Protein AF-A0A7S3T7R2-F1 (afdb_monomer_lite)

Foldseek 3Di:
DDDDDDDDDDDDDDDDDDDPPPDPPVPDDDPVVVVVVVVVVLVVVVVPPDDDDDCVLVVVLVVQLQVLLCVCQVNDNVSSCCVQANVPPPPFHALVSVVVSCVVSVRDGDSCSQQCPPPPSRDRDD

Sequence (126 aa):
MGGPNSMAQTIGGKASQKESSSSNLAATMPADVRKANLLKIRAEKMARSNNGPSHKHRQQDVDELVMILMEAGGGSLMRGWRRELDQYGNLSIDFPDFCQVADRLAYTGDAHLLFGGDVDFSNLTL

Radius of gyration: 25.07 Å; chains: 1; bounding box: 40×88×45 Å

Organism: NCBI:txid141414

pLDDT: mean 70.1, std 19.99, range [40.56, 96.19]

Structure (mmCIF, N/CA/C/O backbone):
data_AF-A0A7S3T7R2-F1
#
_entry.id   AF-A0A7S3T7R2-F1
#
loop_
_atom_site.group_PDB
_atom_site.id
_atom_site.type_symbol
_atom_site.label_atom_id
_atom_site.label_alt_id
_atom_site.label_comp_id
_atom_site.label_asym_id
_atom_site.label_entity_id
_atom_site.label_seq_id
_atom_site.pdbx_PDB_ins_code
_atom_site.Cartn_x
_atom_site.Cartn_y
_atom_site.Cartn_z
_atom_site.occupancy
_atom_site.B_iso_or_equiv
_atom_site.auth_seq_id
_atom_site.auth_comp_id
_atom_site.auth_asym_id
_atom_site.auth_atom_id
_atom_site.pdbx_PDB_model_num
ATOM 1 N N . MET A 1 1 ? -13.074 76.376 23.932 1.00 48.44 1 MET A N 1
ATOM 2 C CA . MET A 1 1 ? -13.606 76.592 22.568 1.00 48.44 1 MET A CA 1
ATOM 3 C C . MET A 1 1 ? -12.915 75.555 21.701 1.00 48.44 1 MET A C 1
ATOM 5 O O . MET A 1 1 ? -11.706 75.612 21.605 1.00 48.44 1 MET A O 1
ATOM 9 N N . GLY A 1 2 ? -13.516 74.422 21.363 1.00 46.47 2 GLY A N 1
ATOM 10 C CA . GLY A 1 2 ? -14.676 74.258 20.491 1.00 46.47 2 GLY A CA 1
ATOM 11 C C . GLY A 1 2 ? -14.185 73.400 19.317 1.00 46.47 2 GLY A C 1
ATOM 12 O O . GLY A 1 2 ? -13.345 73.863 18.557 1.00 46.47 2 GLY A O 1
ATOM 13 N N . GLY A 1 3 ? -14.634 72.141 19.233 1.00 41.66 3 GLY A N 1
ATOM 14 C CA . GLY A 1 3 ? -14.521 71.333 18.004 1.00 41.66 3 GLY A CA 1
ATOM 15 C C . GLY A 1 3 ? -15.436 71.891 16.893 1.00 41.66 3 GLY A C 1
ATOM 16 O O . GLY A 1 3 ? -15.896 73.024 17.056 1.00 41.66 3 GLY A O 1
ATOM 17 N N . PRO A 1 4 ? -15.814 71.134 15.833 1.00 57.72 4 PRO A N 1
ATOM 18 C CA . PRO A 1 4 ? -15.710 69.670 15.681 1.00 57.72 4 PRO A CA 1
ATOM 19 C C . PRO A 1 4 ? -15.416 69.139 14.240 1.00 57.72 4 PRO A C 1
ATOM 21 O O . PRO A 1 4 ? -15.370 69.906 13.290 1.00 57.72 4 PRO A O 1
ATOM 24 N N . ASN A 1 5 ? -15.367 67.794 14.122 1.00 43.88 5 ASN A N 1
ATOM 25 C CA . ASN A 1 5 ? -15.913 66.941 13.032 1.00 43.88 5 ASN A CA 1
ATOM 26 C C . ASN A 1 5 ? -15.326 67.032 11.599 1.00 43.88 5 ASN A C 1
ATOM 28 O O . ASN A 1 5 ? -14.950 68.094 11.143 1.00 43.88 5 ASN A O 1
ATOM 32 N N . SER A 1 6 ? -15.290 65.996 10.747 1.00 48.91 6 SER A N 1
ATOM 33 C CA . SER A 1 6 ? -15.756 64.595 10.734 1.00 48.91 6 SER A CA 1
ATOM 34 C C . SER A 1 6 ? -15.312 63.962 9.393 1.00 48.91 6 SER A C 1
ATOM 36 O O . SER A 1 6 ? -15.233 64.689 8.408 1.00 48.91 6 SER A O 1
ATOM 38 N N . MET A 1 7 ? -15.075 62.641 9.368 1.00 51.88 7 MET A N 1
ATOM 39 C CA . MET A 1 7 ? -15.286 61.641 8.282 1.00 51.88 7 MET A CA 1
ATOM 40 C C . MET A 1 7 ? -14.169 60.584 8.344 1.00 51.88 7 MET A C 1
ATOM 42 O O . MET A 1 7 ? -13.023 60.878 8.036 1.00 51.88 7 MET A O 1
ATOM 46 N N . ALA A 1 8 ? -14.359 59.394 8.920 1.00 46.19 8 ALA A N 1
ATOM 47 C CA . ALA A 1 8 ? -15.239 58.283 8.528 1.00 46.19 8 ALA A CA 1
ATOM 48 C C . ALA A 1 8 ? -14.911 57.679 7.147 1.00 46.19 8 ALA A C 1
ATOM 50 O O . ALA A 1 8 ? -15.323 58.218 6.125 1.00 46.19 8 ALA A O 1
ATOM 51 N N . GLN A 1 9 ? -14.219 56.531 7.161 1.00 46.16 9 GLN A N 1
ATOM 52 C CA . GLN A 1 9 ? -14.398 55.352 6.289 1.00 46.16 9 GLN A CA 1
ATOM 53 C C . GLN A 1 9 ? -13.520 54.217 6.869 1.00 46.16 9 GLN A C 1
ATOM 55 O O . GLN A 1 9 ? -12.329 54.410 7.080 1.00 46.16 9 GLN A O 1
ATOM 60 N N . THR A 1 10 ? -14.113 53.167 7.455 1.00 46.41 10 THR A N 1
ATOM 61 C CA . THR A 1 10 ? -14.557 51.906 6.805 1.00 46.41 10 THR A CA 1
ATOM 62 C C . THR A 1 10 ? -13.353 51.052 6.417 1.00 46.41 10 THR A C 1
ATOM 64 O O . THR A 1 10 ? -12.622 51.423 5.513 1.00 46.41 10 THR A O 1
ATOM 67 N N . ILE A 1 11 ? -13.014 50.001 7.171 1.00 51.06 11 ILE A N 1
ATOM 68 C CA . ILE A 1 11 ? -13.390 48.577 6.979 1.00 51.06 11 ILE A CA 1
ATOM 69 C C . ILE A 1 11 ? -12.768 47.800 8.159 1.00 51.06 11 ILE A C 1
ATOM 71 O O . ILE A 1 11 ? -11.691 48.163 8.609 1.00 51.06 11 ILE A O 1
ATOM 75 N N . GLY A 1 12 ? -13.289 46.736 8.758 1.00 41.94 12 GLY A N 1
ATOM 76 C CA . GLY A 1 12 ? -14.404 45.831 8.515 1.00 41.94 12 GLY A CA 1
ATOM 77 C C . GLY A 1 12 ? -14.189 44.698 9.529 1.00 41.94 12 GLY A C 1
ATOM 78 O O . GLY A 1 12 ? -13.103 44.128 9.605 1.00 41.94 12 GLY A O 1
ATOM 79 N N . GLY A 1 13 ? -15.162 44.471 10.408 1.00 40.56 13 GLY A N 1
ATOM 80 C CA . GLY A 1 13 ? -15.026 43.560 11.539 1.00 40.56 13 GLY A CA 1
ATOM 81 C C . GLY A 1 13 ? -15.369 42.103 11.224 1.00 40.56 13 GLY A C 1
ATOM 82 O O . GLY A 1 13 ? -16.155 41.812 10.333 1.00 40.56 13 GLY A O 1
ATOM 83 N N . LYS A 1 14 ? -14.833 41.249 12.102 1.00 42.75 14 LYS A N 1
ATOM 84 C CA . LYS A 1 14 ? -15.386 39.993 12.636 1.00 42.75 14 LYS A CA 1
ATOM 85 C C . LYS A 1 14 ? -15.627 38.816 11.682 1.00 42.75 14 LYS A C 1
ATOM 87 O O . LYS A 1 14 ? -16.579 38.763 10.916 1.00 42.75 14 LYS A O 1
ATOM 92 N N . ALA A 1 15 ? -14.798 37.798 11.919 1.00 47.38 15 ALA A N 1
ATOM 93 C CA . ALA A 1 15 ? -15.182 36.421 12.227 1.00 47.38 15 ALA A CA 1
ATOM 94 C C . ALA A 1 15 ? -16.670 36.069 12.066 1.00 47.38 15 ALA A C 1
ATOM 96 O O . ALA A 1 15 ? -17.509 36.518 12.846 1.00 47.38 15 ALA A O 1
ATOM 97 N N . SER A 1 16 ? -16.961 35.132 11.168 1.00 47.22 16 SER A N 1
ATOM 98 C CA . SER A 1 16 ? -17.926 34.081 11.472 1.00 47.22 16 SER A CA 1
ATOM 99 C C . SER A 1 16 ? -17.786 32.931 10.493 1.00 47.22 16 SER A C 1
ATOM 101 O O . SER A 1 16 ? -17.802 33.114 9.276 1.00 47.22 16 SER A O 1
ATOM 103 N N . GLN A 1 17 ? -17.644 31.750 11.078 1.00 42.72 17 GLN A N 1
ATOM 104 C CA . GLN A 1 17 ? -17.845 30.458 10.454 1.00 42.72 17 GLN A CA 1
ATOM 105 C C . GLN A 1 17 ? -19.117 30.480 9.601 1.00 42.72 17 GLN A C 1
ATOM 107 O O . GLN A 1 17 ? -20.197 30.812 10.083 1.00 42.72 17 GLN A O 1
ATOM 112 N N . LYS A 1 18 ? -18.994 30.071 8.341 1.00 44.25 18 LYS A N 1
ATOM 113 C CA . LYS A 1 18 ? -20.110 29.487 7.608 1.00 44.25 18 LYS A CA 1
ATOM 114 C C . LYS A 1 18 ? -19.716 28.085 7.196 1.00 44.25 18 LYS A C 1
ATOM 116 O O . LYS A 1 18 ? -19.000 27.861 6.225 1.00 44.25 18 LYS A O 1
ATOM 121 N N . GLU A 1 19 ? -20.167 27.179 8.049 1.00 44.31 19 GLU A N 1
ATOM 122 C CA . GLU A 1 19 ? -20.645 25.845 7.731 1.00 44.31 19 GLU A CA 1
ATOM 123 C C . GLU A 1 19 ? -20.953 25.693 6.237 1.00 44.31 19 GLU A C 1
ATOM 125 O O . GLU A 1 19 ? -21.920 26.241 5.712 1.00 44.31 19 GLU A O 1
ATOM 130 N N . SER A 1 20 ? -20.104 24.941 5.545 1.00 43.00 20 SER A N 1
ATOM 131 C CA . SER A 1 20 ? -20.500 24.261 4.321 1.00 43.00 20 SER A CA 1
ATOM 132 C C . SER A 1 20 ? -20.756 22.820 4.711 1.00 43.00 20 SER A C 1
ATOM 134 O O . SER A 1 20 ? -19.844 21.998 4.787 1.00 43.00 20 SER A O 1
ATOM 136 N N . SER A 1 21 ? -22.021 22.563 5.029 1.00 51.44 21 SER A N 1
ATOM 137 C CA . SER A 1 21 ? -22.620 21.246 5.170 1.00 51.44 21 SER A CA 1
ATOM 138 C C . SER A 1 21 ? -22.415 20.451 3.880 1.00 51.44 21 SER A C 1
ATOM 140 O O . SER A 1 21 ? -23.278 20.421 3.010 1.00 51.44 21 SER A O 1
ATOM 142 N N . SER A 1 22 ? -21.262 19.797 3.752 1.00 43.44 22 SER A N 1
ATOM 143 C CA . SER A 1 22 ? -21.145 18.609 2.914 1.00 43.44 22 SER A CA 1
ATOM 144 C C . SER A 1 22 ? -21.679 17.448 3.734 1.00 43.44 22 SER A C 1
ATOM 146 O O . SER A 1 22 ? -21.044 16.939 4.652 1.00 43.44 22 SER A O 1
ATOM 148 N N . SER A 1 23 ? -22.928 17.128 3.434 1.00 48.38 23 SER A N 1
ATOM 149 C CA . SER A 1 23 ? -23.692 15.984 3.899 1.00 48.38 23 SER A CA 1
ATOM 150 C C . SER A 1 23 ? -22.835 14.730 4.107 1.00 48.38 23 SER A C 1
ATOM 152 O O . SER A 1 23 ? -22.399 14.091 3.149 1.00 48.38 23 SER A O 1
ATOM 154 N N . ASN A 1 24 ? -22.676 14.342 5.373 1.00 45.69 24 ASN A N 1
ATOM 155 C CA . ASN A 1 24 ? -22.218 13.025 5.808 1.00 45.69 24 ASN A CA 1
ATOM 156 C C . ASN A 1 24 ? -23.268 11.952 5.458 1.00 45.69 24 ASN A C 1
ATOM 158 O O . ASN A 1 24 ? -23.941 11.413 6.331 1.00 45.69 24 ASN A O 1
ATOM 162 N N . LEU A 1 25 ? -23.429 11.646 4.169 1.00 46.34 25 LEU A N 1
ATOM 163 C CA . LEU A 1 25 ? -24.334 10.598 3.670 1.00 46.34 25 LEU A CA 1
ATOM 164 C C . LEU A 1 25 ? -23.653 9.223 3.523 1.00 46.34 25 LEU A C 1
ATOM 166 O O . LEU A 1 25 ? -24.285 8.269 3.085 1.00 46.34 25 LEU A O 1
ATOM 170 N N . ALA A 1 26 ? -22.385 9.084 3.925 1.00 45.19 26 ALA A N 1
ATOM 171 C CA . ALA A 1 26 ? -21.656 7.812 3.863 1.00 45.19 26 ALA A CA 1
ATOM 172 C C . ALA A 1 26 ? -21.789 6.946 5.137 1.00 45.19 26 ALA A C 1
ATOM 174 O O . ALA A 1 26 ? -21.348 5.799 5.153 1.00 45.19 26 ALA A O 1
ATOM 175 N N . ALA A 1 27 ? -22.396 7.466 6.212 1.00 47.94 27 ALA A N 1
ATOM 176 C CA . ALA A 1 27 ? -22.305 6.868 7.548 1.00 47.94 27 ALA A CA 1
ATOM 177 C C . ALA A 1 27 ? -23.400 5.840 7.903 1.00 47.94 27 ALA A C 1
ATOM 179 O O . ALA A 1 27 ? -23.493 5.426 9.058 1.00 47.94 27 ALA A O 1
ATOM 180 N N . THR A 1 28 ? -24.248 5.394 6.971 1.00 58.91 28 THR A N 1
ATOM 181 C CA . THR A 1 28 ? -25.326 4.442 7.322 1.00 58.91 28 THR A CA 1
ATOM 182 C C . THR A 1 28 ? -25.589 3.415 6.226 1.00 58.91 28 THR A C 1
ATOM 184 O O . THR A 1 28 ? -26.707 3.275 5.743 1.00 58.91 28 THR A O 1
ATOM 187 N N . MET A 1 29 ? -24.557 2.662 5.832 1.00 49.53 29 MET A N 1
ATOM 188 C CA . MET A 1 29 ? -24.750 1.455 5.020 1.00 49.53 29 MET A CA 1
ATOM 189 C C . MET A 1 29 ? -24.299 0.183 5.763 1.00 49.53 29 MET A C 1
ATOM 191 O O . MET A 1 29 ? -23.178 0.148 6.294 1.00 49.53 29 MET A O 1
ATOM 195 N N . PRO A 1 30 ? -25.135 -0.879 5.799 1.00 56.75 30 PRO A N 1
ATOM 196 C CA . PRO A 1 30 ? -24.787 -2.158 6.417 1.00 56.75 30 PRO A CA 1
ATOM 197 C C . PRO A 1 30 ? -23.503 -2.740 5.812 1.00 56.75 30 PRO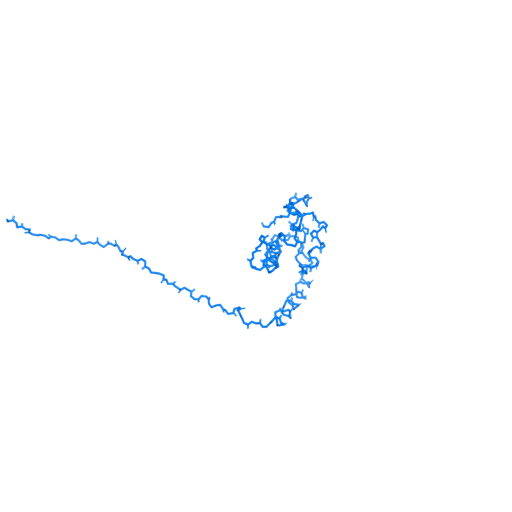 A C 1
ATOM 199 O O . PRO A 1 30 ? -23.248 -2.589 4.615 1.00 56.75 30 PRO A O 1
ATOM 202 N N . ALA A 1 31 ? -22.685 -3.407 6.630 1.00 55.34 31 ALA A N 1
ATOM 203 C CA . ALA A 1 31 ? -21.404 -3.986 6.208 1.00 55.34 31 ALA A CA 1
ATOM 204 C C . ALA A 1 31 ? -21.535 -4.948 5.007 1.00 55.34 31 ALA A C 1
ATOM 206 O O . ALA A 1 31 ? -20.633 -5.017 4.174 1.00 55.34 31 ALA A O 1
ATOM 207 N N . ASP A 1 32 ? -22.681 -5.617 4.869 1.00 53.34 32 ASP A N 1
ATOM 208 C CA . ASP A 1 32 ? -22.947 -6.571 3.786 1.00 53.34 32 ASP A CA 1
ATOM 209 C C . ASP A 1 32 ? -23.152 -5.891 2.424 1.00 53.34 32 ASP A C 1
ATOM 211 O O . ASP A 1 32 ? -22.673 -6.378 1.400 1.00 53.34 32 ASP A O 1
ATOM 215 N N . VAL A 1 33 ? -23.768 -4.704 2.407 1.00 55.81 33 VAL A N 1
ATOM 216 C CA . VAL A 1 33 ? -23.967 -3.909 1.182 1.00 55.81 33 VAL A CA 1
ATOM 217 C C . VAL A 1 33 ? -22.646 -3.285 0.720 1.00 55.81 33 VAL A C 1
ATOM 219 O O . VAL A 1 33 ? -22.378 -3.200 -0.479 1.00 55.81 33 VAL A O 1
ATOM 222 N N . ARG A 1 34 ? -21.773 -2.916 1.669 1.00 57.88 34 ARG A N 1
ATOM 223 C CA . ARG A 1 34 ? -20.418 -2.416 1.383 1.00 57.88 34 ARG A CA 1
ATOM 224 C C . ARG A 1 34 ? -19.546 -3.485 0.725 1.00 57.88 34 ARG A C 1
ATOM 226 O O . ARG A 1 34 ? -18.937 -3.216 -0.308 1.00 57.88 34 ARG A O 1
ATOM 233 N N . LYS A 1 35 ? -19.548 -4.711 1.261 1.00 56.00 35 LYS A N 1
ATOM 234 C CA . LYS A 1 35 ? -18.815 -5.852 0.683 1.00 56.00 35 LYS A CA 1
ATOM 235 C C . LYS A 1 35 ? -19.287 -6.187 -0.733 1.00 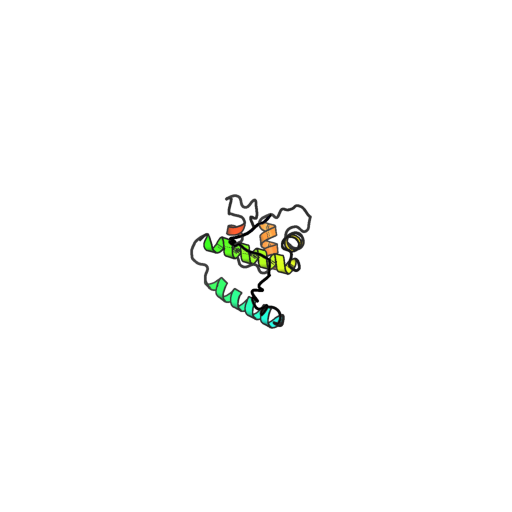56.00 35 LYS A C 1
ATOM 237 O O . LYS A 1 35 ? -18.458 -6.420 -1.608 1.00 56.00 35 LYS A O 1
ATOM 242 N N . ALA A 1 36 ? -20.599 -6.170 -0.975 1.00 52.66 36 ALA A N 1
ATOM 243 C CA . ALA A 1 36 ? -21.169 -6.460 -2.290 1.00 52.66 36 ALA A CA 1
ATOM 244 C C . ALA A 1 36 ? -20.804 -5.400 -3.347 1.00 52.66 36 ALA A C 1
ATOM 246 O O . ALA A 1 36 ? -20.440 -5.753 -4.470 1.00 52.66 36 ALA A O 1
ATOM 247 N N . ASN A 1 37 ? -20.823 -4.111 -2.990 1.00 56.69 37 ASN A N 1
ATOM 248 C CA . ASN A 1 37 ? -20.359 -3.049 -3.889 1.00 56.69 37 ASN A CA 1
ATOM 249 C C . ASN A 1 37 ? -18.851 -3.141 -4.162 1.00 56.69 37 ASN A C 1
ATOM 251 O O . ASN A 1 37 ? -18.430 -2.958 -5.301 1.00 56.69 37 ASN A O 1
ATOM 255 N N . LEU A 1 38 ? -18.049 -3.498 -3.155 1.00 58.09 38 LEU A N 1
ATOM 256 C CA . LEU A 1 38 ? -16.608 -3.710 -3.311 1.00 58.09 38 LEU A CA 1
ATOM 257 C C . LEU A 1 38 ? -16.307 -4.861 -4.285 1.00 58.09 38 LEU A C 1
AT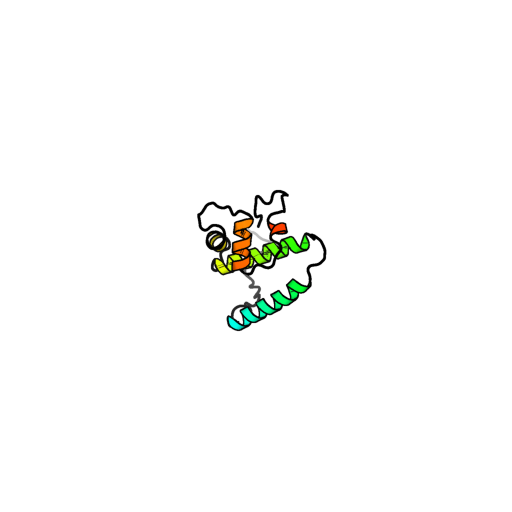OM 259 O O . LEU A 1 38 ? -15.454 -4.732 -5.155 1.00 58.09 38 LEU A O 1
ATOM 263 N N . LEU A 1 39 ? -17.053 -5.965 -4.196 1.00 55.06 39 L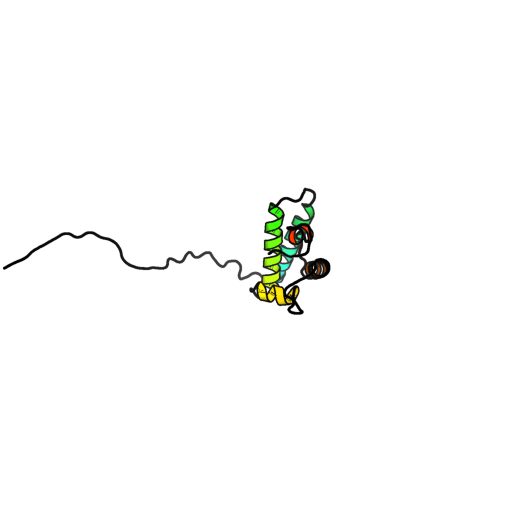EU A N 1
ATOM 264 C CA . LEU A 1 39 ? -16.947 -7.101 -5.118 1.00 55.06 39 LEU A CA 1
ATOM 265 C C . LEU A 1 39 ? -17.343 -6.737 -6.557 1.00 55.06 39 LEU A C 1
ATOM 267 O O . LEU A 1 39 ? -16.694 -7.182 -7.503 1.00 55.06 39 LEU A O 1
ATOM 271 N N . LYS A 1 40 ? -18.371 -5.902 -6.733 1.00 54.28 40 LYS A N 1
ATOM 272 C CA . LYS A 1 40 ? -18.804 -5.449 -8.061 1.00 54.28 40 LYS A CA 1
ATOM 273 C C . LYS A 1 40 ? -17.786 -4.503 -8.706 1.00 54.28 40 LYS A C 1
ATOM 275 O O . LYS A 1 40 ? -17.426 -4.696 -9.864 1.00 54.28 40 LYS A O 1
ATOM 280 N N . ILE A 1 41 ? -17.254 -3.553 -7.934 1.00 58.97 41 ILE A N 1
ATOM 281 C CA . ILE A 1 41 ? -16.169 -2.661 -8.370 1.00 58.97 41 ILE A CA 1
ATOM 282 C C . ILE A 1 41 ? -14.917 -3.478 -8.744 1.00 58.97 41 ILE A C 1
ATOM 284 O O . ILE A 1 41 ? -14.296 -3.210 -9.772 1.00 58.97 41 ILE A O 1
ATOM 288 N N . ARG A 1 42 ? -14.588 -4.527 -7.973 1.00 56.81 42 ARG A N 1
ATOM 289 C CA . ARG A 1 42 ? -13.469 -5.450 -8.252 1.00 56.81 42 ARG A CA 1
ATOM 290 C C . ARG A 1 42 ? -13.608 -6.170 -9.596 1.00 56.81 42 ARG A C 1
ATOM 292 O O . ARG A 1 42 ? -12.650 -6.206 -10.364 1.00 56.81 42 ARG A O 1
ATOM 299 N N . ALA A 1 43 ? -14.788 -6.706 -9.909 1.00 51.97 43 ALA A N 1
ATOM 300 C CA . ALA A 1 43 ? -15.024 -7.404 -11.176 1.00 51.97 43 ALA A CA 1
ATOM 301 C C . ALA A 1 43 ? -14.903 -6.469 -12.397 1.00 51.97 43 ALA A C 1
ATOM 303 O O . ALA A 1 43 ? -14.361 -6.853 -13.432 1.00 51.97 43 ALA A O 1
ATOM 304 N N . GLU A 1 44 ? -15.356 -5.221 -12.267 1.00 54.28 44 GLU A N 1
ATOM 305 C CA . GLU A 1 44 ? -15.316 -4.230 -13.349 1.00 54.28 44 GLU A CA 1
ATOM 306 C C . GLU A 1 44 ? -13.915 -3.637 -13.590 1.00 54.28 44 GLU A C 1
ATOM 308 O O . GLU A 1 44 ? -13.624 -3.197 -14.708 1.00 54.28 44 GLU A O 1
ATOM 313 N N . LYS A 1 45 ? -13.048 -3.614 -12.566 1.00 54.16 45 LYS A N 1
ATOM 314 C CA . LYS A 1 45 ? -11.666 -3.108 -12.655 1.00 54.16 45 LYS A CA 1
ATOM 315 C C . LYS A 1 45 ? -10.720 -4.159 -13.256 1.00 54.16 45 LYS A C 1
ATOM 317 O O . LYS A 1 45 ? -9.907 -3.816 -14.112 1.00 54.16 45 LYS A O 1
ATOM 322 N N . MET A 1 46 ? -10.920 -5.443 -12.927 1.00 56.00 46 MET A N 1
ATOM 323 C CA . MET A 1 46 ? -10.157 -6.565 -13.504 1.00 56.00 46 MET A CA 1
ATOM 324 C C . MET A 1 46 ? -10.338 -6.720 -15.025 1.00 56.00 46 MET A C 1
ATOM 326 O O . MET A 1 46 ? -9.428 -7.174 -15.709 1.00 56.00 46 MET A O 1
ATOM 330 N N . ALA A 1 47 ? -11.472 -6.294 -15.588 1.00 53.88 47 ALA A N 1
ATOM 331 C CA . ALA A 1 47 ? -11.731 -6.404 -17.025 1.00 53.88 47 ALA A CA 1
ATOM 332 C C . ALA A 1 47 ? -11.007 -5.350 -17.898 1.00 53.88 47 ALA A C 1
ATOM 334 O O . ALA A 1 47 ? -11.101 -5.419 -19.123 1.00 53.88 47 ALA A O 1
ATOM 335 N N . ARG A 1 48 ? -10.316 -4.355 -17.314 1.00 55.50 48 ARG A N 1
ATOM 336 C CA . ARG A 1 48 ? -9.786 -3.189 -18.060 1.00 55.50 48 ARG A CA 1
ATOM 337 C C . ARG A 1 48 ? -8.280 -3.200 -18.342 1.00 55.50 48 ARG A C 1
ATOM 339 O O . ARG A 1 48 ? -7.824 -2.342 -19.096 1.00 55.50 48 ARG A O 1
ATOM 346 N N . SER A 1 49 ? -7.498 -4.118 -17.778 1.00 50.06 49 SER A N 1
ATOM 347 C CA . SER A 1 49 ? -6.033 -4.008 -17.838 1.00 50.06 49 SER A CA 1
ATOM 348 C C . SER A 1 49 ? -5.430 -4.773 -19.021 1.00 50.06 49 SER A C 1
ATOM 350 O O . SER A 1 49 ? -5.097 -5.948 -18.911 1.00 50.06 49 SER A O 1
ATOM 352 N N . ASN A 1 50 ? -5.314 -4.105 -20.175 1.00 48.00 50 ASN A N 1
ATOM 353 C CA . ASN A 1 50 ? -4.497 -4.575 -21.305 1.00 48.00 50 ASN A CA 1
ATOM 354 C C . ASN A 1 50 ? -3.767 -3.431 -22.049 1.00 48.00 50 ASN A C 1
ATOM 356 O O . ASN A 1 50 ? -3.497 -3.545 -23.239 1.00 48.00 50 ASN A O 1
ATOM 360 N N . ASN A 1 51 ? -3.474 -2.301 -21.388 1.00 42.16 51 ASN A N 1
ATOM 361 C CA . ASN A 1 51 ? -2.801 -1.151 -22.014 1.00 42.16 51 ASN A CA 1
ATOM 362 C C . ASN A 1 51 ? -1.868 -0.416 -21.032 1.00 42.16 51 ASN A C 1
ATOM 364 O O . ASN A 1 51 ? -2.363 0.389 -20.254 1.00 42.16 51 ASN A O 1
ATOM 368 N N . GLY A 1 52 ? -0.552 -0.667 -21.143 1.00 48.31 52 GLY A N 1
ATOM 369 C CA . GLY A 1 52 ? 0.613 0.190 -20.812 1.00 48.31 52 GLY A CA 1
ATOM 370 C C . GLY A 1 52 ? 0.706 0.945 -19.461 1.00 48.31 52 GLY A C 1
ATOM 371 O O . GLY A 1 52 ? -0.298 1.345 -18.878 1.00 48.31 52 GLY A O 1
ATOM 372 N N . PRO A 1 53 ? 1.927 1.258 -18.972 1.00 48.84 53 PRO A N 1
ATOM 373 C CA . PRO A 1 53 ? 2.117 1.949 -17.697 1.00 48.84 53 PRO A CA 1
ATOM 374 C C . PRO A 1 53 ? 1.783 3.442 -17.842 1.00 48.84 53 PRO A C 1
ATOM 376 O O . PRO A 1 53 ? 2.633 4.293 -18.090 1.00 48.84 53 PRO A O 1
ATOM 379 N N . SER A 1 54 ? 0.500 3.778 -17.731 1.00 55.50 54 SER A N 1
ATOM 380 C CA . SER A 1 54 ? 0.053 5.162 -17.599 1.00 55.50 54 SER A CA 1
ATOM 381 C C . SER A 1 54 ? 0.202 5.602 -16.144 1.00 55.50 54 SER A C 1
ATOM 383 O O . SER A 1 54 ? -0.392 4.995 -15.257 1.00 55.50 54 SER A O 1
ATOM 385 N N . HIS A 1 55 ? 0.899 6.716 -15.899 1.00 56.75 55 HIS A N 1
ATOM 386 C CA . HIS A 1 55 ? 0.984 7.372 -14.583 1.00 56.75 55 HIS A CA 1
ATOM 387 C C . HIS A 1 55 ? -0.384 7.648 -13.930 1.00 56.75 55 HIS A C 1
ATOM 389 O O . HIS A 1 55 ? -0.458 7.824 -12.717 1.00 56.75 55 HIS A O 1
ATOM 395 N N . LYS A 1 56 ? -1.476 7.656 -14.709 1.00 58.16 56 LYS A N 1
ATOM 396 C CA . LYS A 1 56 ? -2.845 7.767 -14.186 1.00 58.16 56 LYS A CA 1
ATOM 397 C C . LYS A 1 56 ? -3.244 6.588 -13.294 1.00 58.16 56 LYS A C 1
ATOM 399 O O . LYS A 1 56 ? -4.035 6.793 -12.381 1.00 58.16 56 LYS A O 1
ATOM 404 N N . HIS A 1 57 ? -2.698 5.396 -13.534 1.00 74.38 57 HIS A N 1
ATOM 405 C CA . HIS A 1 57 ? -2.958 4.226 -12.695 1.00 74.38 57 HIS A CA 1
ATOM 406 C C . HIS A 1 57 ? -2.177 4.297 -11.379 1.00 74.38 57 HIS A C 1
ATOM 408 O O . HIS A 1 57 ? -2.730 3.944 -10.348 1.00 74.38 57 HIS A O 1
ATOM 414 N N . ARG A 1 58 ? -0.976 4.905 -11.368 1.00 81.75 58 ARG A N 1
ATOM 415 C CA . ARG A 1 58 ? -0.165 5.050 -10.144 1.00 81.75 58 ARG A CA 1
ATOM 416 C C . ARG A 1 58 ? -0.915 5.688 -9.001 1.00 81.75 58 ARG A C 1
ATOM 418 O O . ARG A 1 58 ? -0.936 5.150 -7.906 1.00 81.75 58 ARG A O 1
ATOM 425 N N . GLN A 1 59 ? -1.497 6.854 -9.256 1.00 83.19 59 GLN A N 1
ATOM 426 C CA . GLN A 1 59 ? -2.169 7.586 -8.194 1.00 83.19 59 GLN A CA 1
ATOM 427 C C . GLN A 1 59 ? -3.382 6.806 -7.682 1.00 83.19 59 GLN A C 1
ATOM 429 O O . GLN A 1 59 ? -3.600 6.753 -6.484 1.00 83.19 59 GLN A O 1
ATOM 434 N N . GLN A 1 60 ? -4.125 6.144 -8.573 1.00 87.25 60 GLN A N 1
ATOM 435 C CA . GLN A 1 60 ? -5.278 5.326 -8.186 1.00 87.25 60 GLN A CA 1
ATOM 436 C C . GLN A 1 60 ? -4.871 4.120 -7.337 1.00 87.25 60 GLN A C 1
ATOM 438 O O . GLN A 1 60 ? -5.589 3.756 -6.411 1.00 87.25 60 GLN A O 1
ATOM 443 N N . ASP A 1 61 ? -3.730 3.521 -7.653 1.00 88.38 61 ASP A N 1
ATOM 444 C CA . ASP A 1 61 ? -3.157 2.383 -6.944 1.00 88.38 61 ASP A CA 1
ATOM 445 C C . ASP A 1 61 ? -2.628 2.797 -5.562 1.00 88.38 61 ASP A C 1
ATOM 447 O O . ASP A 1 61 ? -2.897 2.126 -4.564 1.00 88.38 61 ASP A O 1
ATOM 451 N N . VAL A 1 62 ? -1.980 3.966 -5.473 1.00 89.38 62 VAL A N 1
ATOM 452 C CA . VAL A 1 62 ? -1.603 4.594 -4.195 1.00 89.38 62 VAL A CA 1
ATOM 453 C C . VAL A 1 62 ? -2.849 4.885 -3.359 1.00 89.38 62 VAL A C 1
ATOM 455 O O . VAL A 1 62 ? -2.914 4.483 -2.199 1.00 89.38 62 VAL A O 1
ATOM 458 N N . ASP A 1 63 ? -3.854 5.541 -3.941 1.00 90.88 63 ASP A N 1
ATOM 459 C CA . ASP A 1 63 ? -5.085 5.917 -3.243 1.00 90.88 63 ASP A CA 1
ATOM 460 C C . ASP A 1 63 ? -5.832 4.674 -2.727 1.00 90.88 63 ASP A C 1
ATOM 462 O O . ASP A 1 63 ? -6.326 4.665 -1.597 1.00 90.88 63 ASP A O 1
ATOM 466 N N . GLU A 1 64 ? -5.888 3.599 -3.522 1.00 91.75 64 GLU A N 1
ATOM 467 C CA . GLU A 1 64 ? -6.474 2.316 -3.121 1.00 91.75 64 GLU A CA 1
ATOM 468 C C . GLU A 1 64 ? -5.728 1.707 -1.930 1.00 91.75 64 GLU A C 1
ATOM 470 O O . GLU A 1 64 ? -6.355 1.331 -0.936 1.00 91.75 64 GLU A O 1
ATOM 475 N N . LEU A 1 65 ? -4.395 1.655 -1.992 1.00 92.94 65 LEU A N 1
ATOM 476 C CA . LEU A 1 65 ? -3.579 1.127 -0.904 1.00 92.94 65 LEU A CA 1
ATOM 477 C C . LEU A 1 65 ? -3.727 1.967 0.374 1.00 92.94 65 LEU A C 1
ATOM 479 O O . LEU A 1 65 ? -3.910 1.413 1.460 1.00 92.94 65 LEU A O 1
ATOM 483 N N . VAL A 1 66 ? -3.724 3.298 0.260 1.00 93.94 66 VAL A N 1
ATOM 484 C CA . VAL A 1 66 ? -3.947 4.217 1.386 1.00 93.94 66 VAL A CA 1
ATOM 485 C C . VAL A 1 66 ? -5.305 3.960 2.031 1.00 93.94 66 VAL A C 1
ATOM 487 O O . VAL A 1 66 ? -5.385 3.845 3.254 1.00 93.94 66 VAL A O 1
ATOM 490 N N . MET A 1 67 ? -6.365 3.817 1.233 1.00 95.19 67 MET A N 1
ATOM 491 C CA . MET A 1 67 ? -7.709 3.534 1.738 1.00 95.19 67 MET A CA 1
ATOM 492 C C . MET A 1 67 ? -7.770 2.213 2.513 1.00 95.19 67 MET A C 1
ATOM 494 O O . MET A 1 67 ? -8.304 2.181 3.624 1.00 95.19 67 MET A O 1
ATOM 498 N N . ILE A 1 68 ? -7.180 1.146 1.968 1.00 95.69 68 ILE A N 1
ATOM 499 C CA . ILE A 1 68 ? -7.109 -0.174 2.613 1.00 95.69 68 ILE A CA 1
ATOM 500 C C . ILE A 1 68 ? -6.361 -0.089 3.950 1.00 95.69 68 ILE A C 1
ATOM 502 O O . ILE A 1 68 ? -6.838 -0.586 4.973 1.00 95.69 68 ILE A O 1
ATOM 506 N N . LEU A 1 69 ? -5.202 0.574 3.972 1.00 95.56 69 LEU A N 1
ATOM 507 C CA . LEU A 1 69 ? -4.402 0.719 5.188 1.00 95.56 69 LEU A CA 1
ATOM 508 C C . LEU A 1 69 ? -5.114 1.586 6.230 1.00 95.56 69 LEU A C 1
ATOM 510 O O . LEU A 1 69 ? -5.120 1.256 7.416 1.00 95.56 69 LEU A O 1
ATOM 514 N N . MET A 1 70 ? -5.765 2.673 5.815 1.00 95.12 70 MET A N 1
ATOM 515 C CA . MET A 1 70 ? -6.574 3.484 6.721 1.00 95.12 70 MET A CA 1
ATOM 516 C C . MET A 1 70 ? -7.706 2.665 7.343 1.00 95.12 70 MET A C 1
ATOM 518 O O . MET A 1 70 ? -7.923 2.780 8.549 1.00 95.12 70 MET A O 1
ATOM 522 N N . GLU A 1 71 ? -8.391 1.810 6.581 1.00 95.44 71 GLU A N 1
ATOM 523 C CA . GLU A 1 71 ? -9.421 0.912 7.117 1.00 95.44 71 GLU A CA 1
ATOM 524 C C . GLU A 1 71 ? -8.834 -0.069 8.147 1.00 95.44 71 GLU A C 1
ATOM 526 O O . GLU A 1 71 ? -9.314 -0.130 9.284 1.00 95.44 71 GLU A O 1
ATOM 531 N N . ALA A 1 72 ? -7.735 -0.753 7.811 1.00 94.56 72 ALA A N 1
ATOM 532 C CA . ALA A 1 72 ? -7.047 -1.685 8.713 1.00 94.56 72 ALA A CA 1
ATOM 533 C C . ALA A 1 72 ? -6.527 -1.012 10.004 1.00 94.56 72 ALA A C 1
ATOM 535 O O . ALA A 1 72 ? -6.484 -1.626 11.079 1.00 94.56 72 ALA A O 1
ATOM 536 N N . GLY A 1 73 ? -6.166 0.270 9.907 1.00 95.62 73 GLY A N 1
ATOM 537 C CA . GLY A 1 73 ? -5.674 1.116 10.993 1.00 95.62 73 GLY A CA 1
ATOM 538 C C . GLY A 1 73 ? -6.747 1.896 11.759 1.00 95.62 73 GLY A C 1
ATOM 539 O O . GLY A 1 73 ? -6.401 2.774 12.563 1.00 95.62 73 GLY A O 1
ATOM 540 N N . GLY A 1 74 ? -8.037 1.646 11.506 1.00 95.19 74 GLY A N 1
ATOM 541 C CA . GLY A 1 74 ? -9.141 2.359 12.158 1.00 95.19 74 GLY A CA 1
ATOM 542 C C . GLY A 1 74 ? -9.113 3.868 11.890 1.00 95.19 74 GLY A C 1
ATOM 543 O O . GLY A 1 74 ? -9.177 4.665 12.825 1.00 95.19 74 GLY A O 1
ATOM 544 N N . GLY A 1 75 ? -8.907 4.254 10.632 1.00 93.88 75 GLY A N 1
ATOM 545 C CA . GLY A 1 75 ? -8.808 5.634 10.148 1.00 93.88 75 GLY A CA 1
ATOM 546 C C . GLY A 1 75 ? -7.403 6.247 10.186 1.00 93.88 75 GLY A C 1
ATOM 547 O O . GLY A 1 75 ? -7.228 7.376 9.741 1.00 93.88 75 GLY A O 1
ATOM 548 N N . SER A 1 76 ? -6.391 5.540 10.700 1.00 96.19 76 SER A N 1
ATOM 549 C CA . SER A 1 76 ? -5.005 6.028 10.735 1.00 96.19 76 SER A CA 1
ATOM 550 C C . SER A 1 76 ? -4.130 5.230 9.780 1.00 96.19 76 SER A C 1
ATOM 552 O O . SER A 1 76 ? -3.890 4.045 10.011 1.00 96.19 76 SER A O 1
ATOM 554 N N . LEU A 1 77 ? -3.601 5.906 8.757 1.00 93.56 77 LEU A N 1
ATOM 555 C CA . LEU A 1 77 ? -2.693 5.310 7.775 1.00 93.56 77 LEU A CA 1
ATOM 556 C C . LEU A 1 77 ? -1.471 4.665 8.444 1.00 93.56 77 LEU A C 1
ATOM 558 O O . LEU A 1 77 ? -1.166 3.508 8.184 1.00 93.56 77 LEU A O 1
ATOM 562 N N . MET A 1 78 ? -0.819 5.374 9.371 1.00 94.25 78 MET A N 1
ATOM 563 C CA . MET A 1 78 ? 0.366 4.861 10.073 1.00 94.25 78 MET A CA 1
ATOM 564 C C . MET A 1 78 ? 0.077 3.638 10.942 1.00 94.25 78 MET A C 1
ATOM 566 O O . MET A 1 78 ? 0.907 2.734 11.011 1.00 94.25 78 MET A O 1
ATOM 570 N N . ARG A 1 79 ? -1.098 3.564 11.582 1.00 94.94 79 ARG A N 1
ATOM 571 C CA . ARG A 1 79 ? -1.483 2.349 12.317 1.00 94.94 79 ARG A CA 1
ATOM 572 C C . ARG A 1 79 ? -1.735 1.181 11.371 1.00 94.94 79 ARG A C 1
ATOM 574 O O . ARG A 1 79 ? -1.323 0.073 11.688 1.00 94.94 79 ARG A O 1
ATOM 581 N N . GLY A 1 80 ? -2.380 1.428 10.231 1.00 95.62 80 GLY A N 1
ATOM 582 C CA . GLY A 1 80 ? -2.579 0.422 9.188 1.00 95.62 80 GLY A CA 1
ATOM 583 C C . GLY A 1 80 ? -1.262 -0.115 8.653 1.00 95.62 80 GLY A C 1
ATOM 584 O O . GLY A 1 80 ? -1.067 -1.323 8.606 1.00 95.62 80 GLY A O 1
ATOM 585 N N . TRP A 1 81 ? -0.326 0.786 8.353 1.00 94.31 81 TRP A N 1
ATOM 586 C CA . TRP A 1 81 ? 1.021 0.437 7.918 1.00 94.31 81 TRP A CA 1
ATOM 587 C C . TRP A 1 81 ? 1.743 -0.456 8.933 1.00 94.31 81 TRP A C 1
ATOM 589 O O . TRP A 1 81 ? 2.118 -1.574 8.601 1.00 94.31 81 TRP A O 1
ATOM 599 N N . ARG A 1 82 ? 1.869 -0.020 10.196 1.00 94.69 82 ARG A N 1
ATOM 600 C CA . ARG A 1 82 ? 2.508 -0.819 11.265 1.00 94.69 82 ARG A CA 1
ATOM 601 C C . ARG A 1 82 ? 1.820 -2.164 11.499 1.00 94.69 82 ARG A C 1
ATOM 603 O O . ARG A 1 82 ? 2.457 -3.122 11.908 1.00 94.69 82 ARG A O 1
ATOM 610 N N . ARG A 1 83 ? 0.508 -2.237 11.287 1.00 95.00 83 ARG A N 1
ATOM 611 C CA . ARG A 1 83 ? -0.252 -3.466 11.509 1.00 95.00 83 ARG A CA 1
ATOM 612 C C . ARG A 1 83 ? -0.083 -4.466 10.372 1.00 95.00 83 ARG A C 1
ATOM 614 O O . ARG A 1 83 ? 0.049 -5.654 10.640 1.00 95.00 83 ARG A O 1
ATOM 621 N N . GLU A 1 84 ? -0.156 -3.995 9.133 1.00 95.31 84 GLU A N 1
ATOM 622 C CA . GLU A 1 84 ? -0.257 -4.873 7.970 1.00 95.31 84 GLU A CA 1
ATOM 623 C C . GLU A 1 84 ? 1.074 -5.050 7.238 1.00 95.31 84 GLU A C 1
ATOM 625 O O . GLU A 1 84 ? 1.337 -6.145 6.755 1.00 95.31 84 GLU A O 1
ATOM 630 N N . LEU A 1 85 ? 1.903 -4.004 7.171 1.00 93.44 85 LEU A N 1
ATOM 631 C CA . LEU A 1 85 ? 3.122 -3.963 6.356 1.00 93.44 85 LEU A CA 1
ATOM 632 C C . LEU A 1 85 ? 4.413 -3.911 7.185 1.00 93.44 85 LEU A C 1
ATOM 634 O O . LEU A 1 85 ? 5.465 -4.298 6.699 1.00 93.44 85 LEU A O 1
ATOM 638 N N . ASP A 1 86 ? 4.345 -3.466 8.439 1.00 93.56 86 ASP A N 1
ATOM 639 C CA . ASP A 1 86 ? 5.513 -3.295 9.310 1.00 93.56 86 ASP A CA 1
ATOM 640 C C . ASP A 1 86 ? 5.265 -3.874 10.714 1.00 93.56 86 ASP A C 1
ATOM 642 O O . ASP A 1 86 ? 5.329 -3.191 11.740 1.00 93.56 86 ASP A O 1
ATOM 646 N N . GLN A 1 87 ? 4.961 -5.173 10.749 1.00 89.25 87 GLN A N 1
ATOM 647 C CA . GLN A 1 87 ? 4.673 -5.908 11.985 1.00 89.25 87 GLN A CA 1
ATOM 648 C C . GLN A 1 87 ? 5.873 -5.992 12.946 1.00 89.25 87 GLN A C 1
ATOM 650 O O . GLN A 1 87 ? 5.690 -6.157 14.153 1.00 89.25 87 GLN A O 1
ATOM 655 N N . TYR A 1 88 ? 7.098 -5.885 12.421 1.00 89.88 88 TYR A N 1
ATOM 656 C CA . TYR A 1 88 ? 8.341 -6.006 13.192 1.00 89.88 88 TYR A CA 1
ATOM 657 C C . TYR A 1 88 ? 8.947 -4.658 13.594 1.00 89.88 88 TYR A C 1
ATOM 659 O O . TYR A 1 88 ? 9.900 -4.617 14.370 1.00 89.88 88 TYR A O 1
ATOM 667 N N . GLY A 1 89 ? 8.398 -3.552 13.102 1.00 89.81 89 GLY A N 1
ATOM 668 C CA . GLY A 1 89 ? 8.832 -2.211 13.448 1.00 89.81 89 GLY A CA 1
ATOM 669 C C . GLY A 1 89 ? 10.049 -1.693 12.669 1.00 89.81 89 GLY A C 1
ATOM 670 O O . GLY A 1 89 ? 10.648 -0.704 13.098 1.00 89.81 89 GLY A O 1
ATOM 671 N N . ASN A 1 90 ? 10.412 -2.330 11.555 1.00 88.38 90 ASN A N 1
ATOM 672 C CA . ASN A 1 90 ? 11.579 -2.028 10.722 1.00 88.38 90 ASN A CA 1
ATOM 673 C C . ASN A 1 90 ? 11.383 -0.810 9.796 1.00 88.38 90 ASN A C 1
ATOM 675 O O . ASN A 1 90 ? 12.363 -0.337 9.225 1.00 88.38 90 ASN A O 1
ATOM 679 N N . LEU A 1 91 ? 10.153 -0.287 9.676 1.00 86.31 91 LEU A N 1
ATOM 680 C CA . LEU A 1 91 ? 9.780 0.803 8.763 1.00 86.31 91 LEU A CA 1
ATOM 681 C C . LEU A 1 91 ? 10.067 0.510 7.280 1.00 86.31 91 LEU A C 1
ATOM 683 O O . LEU A 1 91 ? 10.148 1.437 6.475 1.00 86.31 91 LEU A O 1
ATOM 687 N N . SER A 1 92 ? 10.190 -0.760 6.906 1.00 87.44 92 SER A N 1
ATOM 688 C CA . SER A 1 92 ? 10.423 -1.182 5.531 1.00 87.44 92 SER A CA 1
ATOM 689 C C . SER A 1 92 ? 9.723 -2.504 5.244 1.00 87.44 92 SER A C 1
ATOM 691 O O . SER A 1 92 ? 9.563 -3.362 6.105 1.00 87.44 92 SER A O 1
ATOM 693 N N . ILE A 1 93 ? 9.305 -2.686 4.003 1.00 90.12 93 ILE A N 1
ATOM 694 C CA . ILE A 1 93 ? 8.771 -3.958 3.540 1.00 90.12 93 ILE A CA 1
ATOM 695 C C . ILE A 1 93 ? 9.407 -4.252 2.195 1.00 90.12 93 ILE A C 1
ATOM 697 O O . ILE A 1 93 ? 9.535 -3.351 1.362 1.00 90.12 93 ILE A O 1
ATOM 701 N N . ASP A 1 94 ? 9.861 -5.484 2.009 1.00 89.31 94 ASP A N 1
ATOM 702 C CA . ASP A 1 94 ? 10.369 -5.908 0.718 1.00 89.31 94 ASP A CA 1
ATOM 703 C C . ASP A 1 94 ? 9.210 -6.241 -0.235 1.00 89.31 94 ASP A C 1
ATOM 705 O O . ASP A 1 94 ? 8.045 -6.387 0.150 1.00 89.31 94 ASP A O 1
ATOM 709 N N . PHE A 1 95 ? 9.514 -6.303 -1.528 1.00 87.31 95 PHE A N 1
ATOM 710 C CA . PHE A 1 95 ? 8.492 -6.543 -2.540 1.00 87.31 95 PHE A CA 1
ATOM 711 C C . PHE A 1 95 ? 7.765 -7.899 -2.381 1.00 87.31 95 PHE A C 1
ATOM 713 O O . PHE A 1 95 ? 6.535 -7.925 -2.516 1.00 87.31 95 PHE A O 1
ATOM 720 N N . PRO A 1 96 ? 8.450 -9.025 -2.077 1.00 89.75 96 PRO A N 1
ATOM 721 C CA . PRO A 1 96 ? 7.782 -10.306 -1.850 1.00 89.75 96 PRO A CA 1
ATOM 722 C C . PRO A 1 96 ? 6.812 -10.297 -0.665 1.00 89.75 96 PRO A C 1
ATOM 724 O O . PRO A 1 96 ? 5.698 -10.814 -0.802 1.00 89.75 96 PRO A O 1
ATOM 727 N N . ASP A 1 97 ? 7.191 -9.708 0.471 1.00 90.25 97 ASP A N 1
ATOM 728 C CA . ASP A 1 97 ? 6.311 -9.625 1.638 1.00 90.25 97 ASP A CA 1
ATOM 729 C C . ASP A 1 97 ? 5.136 -8.692 1.359 1.00 90.25 97 ASP A C 1
ATOM 731 O O . ASP A 1 97 ? 3.992 -9.006 1.704 1.00 90.25 97 ASP A O 1
ATOM 735 N N . PHE A 1 98 ? 5.375 -7.590 0.643 1.00 92.56 98 PHE A N 1
ATOM 736 C CA . PHE A 1 98 ? 4.293 -6.726 0.194 1.00 92.56 98 PHE A CA 1
ATOM 737 C C . PHE A 1 98 ? 3.286 -7.472 -0.674 1.00 92.56 98 PHE A C 1
ATOM 739 O O . PHE A 1 98 ? 2.090 -7.338 -0.435 1.00 92.56 98 PHE A O 1
ATOM 746 N N . CYS A 1 99 ? 3.726 -8.280 -1.642 1.00 91.38 99 CYS A N 1
ATOM 747 C CA . CYS A 1 99 ? 2.813 -9.041 -2.497 1.00 91.38 99 CYS A CA 1
ATOM 748 C C . CYS A 1 99 ? 1.931 -10.003 -1.686 1.00 91.38 99 CYS A C 1
ATOM 750 O O . CYS A 1 99 ? 0.730 -10.102 -1.942 1.00 91.38 99 CYS A O 1
ATOM 752 N N . GLN A 1 100 ? 2.497 -10.671 -0.677 1.00 93.00 100 GLN A N 1
ATOM 753 C CA . GLN A 1 100 ? 1.737 -11.556 0.214 1.00 93.00 100 GLN A CA 1
ATOM 754 C C . GLN A 1 100 ? 0.700 -10.783 1.038 1.00 93.00 100 GLN A C 1
ATOM 756 O O . GLN A 1 100 ? -0.445 -11.217 1.188 1.00 93.00 100 GLN A O 1
ATOM 761 N N . VAL A 1 101 ? 1.080 -9.619 1.570 1.00 93.50 101 VAL A N 1
ATOM 762 C CA . VAL A 1 101 ? 0.155 -8.767 2.322 1.00 93.50 101 VAL A CA 1
ATOM 763 C C . VAL A 1 101 ? -0.920 -8.177 1.411 1.00 93.50 101 VAL A C 1
ATOM 765 O O . VAL A 1 101 ? -2.089 -8.167 1.788 1.00 93.50 101 VAL A O 1
ATOM 768 N N . ALA A 1 102 ? -0.556 -7.723 0.215 1.00 91.88 102 ALA A N 1
ATOM 769 C CA . ALA A 1 102 ? -1.465 -7.171 -0.778 1.00 91.88 102 ALA A CA 1
ATOM 770 C C . ALA A 1 102 ? -2.559 -8.175 -1.169 1.00 91.88 102 ALA A C 1
ATOM 772 O O . ALA A 1 102 ? -3.736 -7.809 -1.192 1.00 91.88 102 ALA A O 1
ATOM 773 N N . ASP A 1 103 ? -2.194 -9.443 -1.381 1.00 91.88 103 ASP A N 1
ATOM 774 C CA . ASP A 1 103 ? -3.150 -10.526 -1.635 1.00 91.88 103 ASP A CA 1
ATOM 775 C C . ASP A 1 103 ? -4.103 -10.725 -0.443 1.00 91.88 103 ASP A C 1
ATOM 777 O O . ASP A 1 103 ? -5.327 -10.702 -0.594 1.00 91.88 103 ASP A O 1
ATOM 781 N N . ARG A 1 104 ? -3.563 -10.778 0.783 1.00 93.81 104 ARG A N 1
ATOM 782 C CA . ARG A 1 104 ? -4.365 -10.886 2.017 1.00 93.81 104 ARG A CA 1
ATOM 783 C C . ARG A 1 104 ? -5.319 -9.705 2.224 1.00 93.81 104 ARG A C 1
ATOM 785 O O . ARG A 1 104 ? -6.423 -9.892 2.737 1.00 93.81 104 ARG A O 1
ATOM 792 N N . LEU A 1 105 ? -4.903 -8.497 1.851 1.00 91.31 105 LEU A N 1
ATOM 793 C CA . LEU A 1 105 ? -5.711 -7.279 1.926 1.00 91.31 105 LEU A CA 1
ATOM 794 C C . LEU A 1 105 ? -6.680 -7.128 0.742 1.00 91.31 105 LEU A C 1
ATOM 796 O O . LEU A 1 105 ? -7.504 -6.211 0.741 1.00 91.31 105 LEU A O 1
ATOM 800 N N . ALA A 1 106 ? -6.617 -8.033 -0.241 1.00 89.75 106 ALA A N 1
ATOM 801 C CA . ALA A 1 106 ? -7.359 -7.964 -1.494 1.00 89.75 106 ALA A CA 1
ATOM 802 C C . ALA A 1 106 ? -7.169 -6.617 -2.221 1.00 89.75 106 ALA A C 1
ATOM 804 O O . ALA A 1 106 ? -8.137 -6.038 -2.733 1.00 89.75 106 ALA A O 1
ATOM 805 N N . TYR A 1 107 ? -5.924 -6.129 -2.221 1.00 89.81 107 TYR A N 1
ATOM 806 C CA . TYR A 1 107 ? -5.457 -4.998 -3.018 1.00 89.81 107 TYR A CA 1
ATOM 807 C C . TYR A 1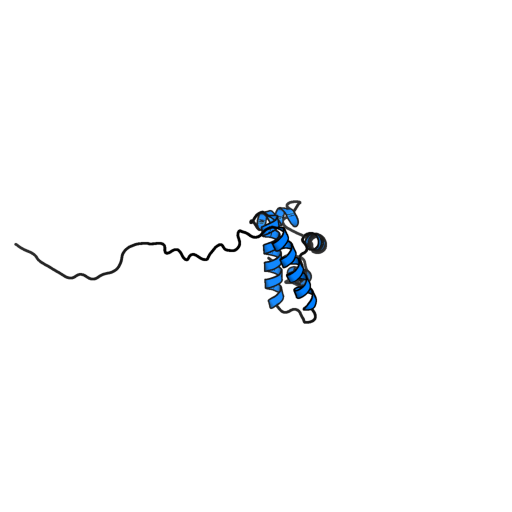 107 ? -5.394 -5.398 -4.496 1.00 89.81 107 TYR A C 1
ATOM 809 O O . TYR A 1 107 ? -4.910 -6.478 -4.830 1.00 89.81 107 TYR A O 1
ATOM 817 N N . THR A 1 108 ? -5.906 -4.541 -5.381 1.00 87.94 108 THR A N 1
ATOM 818 C CA . THR A 1 108 ? -6.040 -4.843 -6.818 1.00 87.94 108 THR A CA 1
ATOM 819 C C . THR A 1 108 ? -5.232 -3.931 -7.732 1.00 87.94 108 THR A C 1
ATOM 821 O O . THR A 1 108 ? -5.268 -4.113 -8.950 1.00 87.94 108 THR A O 1
ATOM 824 N N . GLY A 1 109 ? -4.523 -2.953 -7.168 1.00 87.00 109 GLY A N 1
ATOM 825 C CA . GLY A 1 109 ? -3.637 -2.088 -7.939 1.00 87.00 109 GLY A CA 1
ATOM 826 C C . GLY A 1 109 ? -2.328 -2.779 -8.324 1.00 87.00 109 GLY A C 1
ATOM 827 O O . GLY A 1 109 ? -2.011 -3.883 -7.871 1.00 87.00 109 GLY A O 1
ATOM 828 N N . ASP A 1 110 ? -1.539 -2.127 -9.172 1.00 87.38 110 ASP A N 1
ATOM 829 C CA . ASP A 1 110 ? -0.293 -2.691 -9.676 1.00 87.38 110 ASP A CA 1
ATOM 830 C C . ASP A 1 110 ? 0.841 -2.531 -8.647 1.00 87.38 110 ASP A C 1
ATOM 832 O O . ASP A 1 110 ? 1.387 -1.449 -8.421 1.00 87.38 110 ASP A O 1
ATOM 836 N N . ALA A 1 111 ? 1.206 -3.644 -8.006 1.00 86.06 111 ALA A N 1
ATOM 837 C CA . ALA A 1 111 ? 2.298 -3.705 -7.039 1.00 86.06 111 ALA A CA 1
ATOM 838 C C . ALA A 1 111 ? 3.656 -3.316 -7.650 1.00 86.06 111 ALA A C 1
ATOM 840 O O . ALA A 1 111 ? 4.450 -2.633 -6.999 1.00 86.06 111 ALA A O 1
ATOM 841 N N . HIS A 1 112 ? 3.924 -3.711 -8.900 1.00 82.50 112 HIS A N 1
ATOM 842 C CA . HIS A 1 112 ? 5.182 -3.377 -9.573 1.00 82.50 112 HIS A CA 1
ATOM 843 C C . HIS A 1 112 ? 5.262 -1.887 -9.853 1.00 82.50 112 HIS A C 1
ATOM 845 O O . HIS A 1 112 ? 6.339 -1.309 -9.806 1.00 82.50 112 HIS A O 1
ATOM 851 N N . LEU A 1 113 ? 4.131 -1.250 -10.126 1.00 80.69 113 LEU A N 1
ATOM 852 C CA . LEU A 1 113 ? 4.083 0.176 -10.390 1.00 80.69 113 LEU A CA 1
ATOM 853 C C . LEU A 1 113 ? 4.237 1.015 -9.104 1.00 80.69 113 LEU A C 1
ATOM 855 O O . LEU A 1 113 ? 4.790 2.118 -9.148 1.00 80.69 113 LEU A O 1
ATOM 859 N N . LEU A 1 114 ? 3.804 0.485 -7.955 1.00 81.56 114 LEU A N 1
ATOM 860 C CA . LEU A 1 114 ? 4.036 1.098 -6.644 1.00 81.56 114 LEU A CA 1
ATOM 861 C C . LEU A 1 114 ? 5.496 1.002 -6.178 1.00 81.56 114 LEU A C 1
ATOM 863 O O . LEU A 1 114 ? 6.033 1.997 -5.695 1.00 81.56 114 LEU A O 1
ATOM 867 N N . PHE A 1 115 ? 6.134 -0.162 -6.340 1.00 75.56 115 PHE A N 1
ATOM 868 C CA . PHE A 1 115 ? 7.528 -0.392 -5.926 1.00 75.56 115 PHE A CA 1
ATOM 869 C C . PHE A 1 115 ? 8.552 0.034 -6.983 1.00 75.56 115 PHE A C 1
ATOM 871 O O . PHE A 1 115 ? 9.659 0.448 -6.665 1.00 75.56 115 PHE A O 1
ATOM 878 N N . GLY A 1 116 ? 8.203 -0.062 -8.260 1.00 64.88 116 GLY A N 1
ATOM 879 C CA . GLY A 1 116 ? 9.106 0.145 -9.393 1.00 64.88 116 GLY A CA 1
ATOM 880 C C . GLY A 1 116 ? 9.234 1.594 -9.845 1.00 64.88 116 GLY A C 1
ATOM 881 O O . GLY A 1 116 ? 9.769 1.832 -10.926 1.00 64.88 116 GLY A O 1
ATOM 882 N N . GLY A 1 117 ? 8.752 2.559 -9.050 1.00 62.31 117 GLY A N 1
ATOM 883 C CA . GLY A 1 117 ? 8.926 3.987 -9.338 1.00 62.31 117 GLY A CA 1
ATOM 884 C C . GLY A 1 117 ? 10.396 4.375 -9.535 1.00 62.31 117 GLY A C 1
ATOM 885 O O . GLY A 1 117 ? 10.688 5.201 -10.398 1.00 62.31 117 GLY A O 1
ATOM 886 N N . ASP A 1 118 ? 11.299 3.690 -8.823 1.00 55.81 118 ASP A N 1
ATOM 887 C CA . ASP A 1 118 ? 12.738 3.974 -8.795 1.00 55.81 118 ASP A CA 1
ATOM 888 C C . ASP A 1 118 ? 13.599 2.891 -9.485 1.00 55.81 118 ASP A C 1
ATOM 890 O O . ASP A 1 118 ? 14.809 2.831 -9.287 1.00 55.81 118 ASP A O 1
ATOM 894 N N . VAL A 1 119 ? 13.007 2.058 -10.360 1.00 53.88 119 VAL A N 1
ATOM 895 C CA . VAL A 1 119 ? 13.680 1.003 -11.166 1.00 53.88 119 VAL A CA 1
ATOM 896 C C . VAL A 1 119 ? 14.226 -0.186 -10.352 1.00 53.88 119 VAL A C 1
ATOM 898 O O . VAL A 1 119 ? 14.417 -1.265 -10.913 1.00 53.88 119 VAL A O 1
ATOM 901 N N . ASP A 1 120 ? 14.421 -0.043 -9.042 1.00 57.34 120 ASP A N 1
ATOM 902 C CA . ASP A 1 120 ? 15.074 -1.039 -8.184 1.00 57.34 120 ASP A CA 1
ATOM 903 C C . ASP A 1 120 ? 14.130 -1.821 -7.247 1.00 57.34 120 ASP A C 1
ATOM 905 O O . ASP A 1 120 ? 14.565 -2.784 -6.622 1.00 57.34 120 ASP A O 1
ATOM 909 N N . PHE A 1 121 ? 12.840 -1.465 -7.181 1.00 57.38 121 PHE A N 1
ATOM 910 C CA . PHE A 1 121 ? 11.839 -2.067 -6.279 1.00 57.38 121 PHE A CA 1
ATOM 911 C C . PHE A 1 121 ? 12.226 -2.029 -4.791 1.00 57.38 121 PHE A C 1
ATOM 913 O O . PHE A 1 121 ? 11.664 -2.771 -3.985 1.00 57.38 121 PHE A O 1
ATOM 920 N N . SER A 1 122 ? 13.175 -1.169 -4.412 1.00 59.91 122 SER A N 1
ATOM 921 C CA . SER A 1 122 ? 13.713 -1.133 -3.050 1.00 59.91 122 SER A CA 1
ATOM 922 C C . SER A 1 122 ? 12.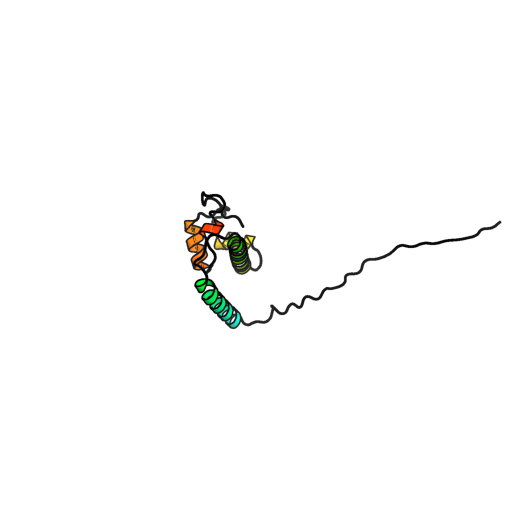780 -0.423 -2.074 1.00 59.91 122 SER A C 1
ATOM 924 O O . SER A 1 122 ? 12.840 -0.679 -0.873 1.00 59.91 122 SER A O 1
ATOM 926 N N . ASN A 1 123 ? 11.936 0.488 -2.572 1.00 61.75 123 ASN A N 1
ATOM 927 C CA . ASN A 1 123 ? 11.146 1.384 -1.737 1.00 61.75 123 ASN A CA 1
ATOM 928 C C . ASN A 1 123 ? 9.688 1.450 -2.198 1.00 61.75 123 ASN A C 1
ATOM 930 O O . ASN A 1 123 ? 9.392 1.756 -3.351 1.00 61.75 123 ASN A O 1
ATOM 934 N N . LEU A 1 124 ? 8.766 1.237 -1.260 1.00 69.12 124 LEU A N 1
ATOM 935 C CA . LEU A 1 124 ? 7.355 1.551 -1.453 1.00 69.12 124 LEU A CA 1
ATOM 936 C C . LEU A 1 124 ? 7.139 3.050 -1.223 1.00 69.12 124 LEU A C 1
ATOM 938 O O . LEU A 1 124 ? 7.282 3.539 -0.103 1.00 69.12 124 LEU A O 1
ATOM 942 N N . THR A 1 125 ? 6.790 3.783 -2.280 1.00 66.94 125 THR A N 1
ATOM 943 C CA . THR A 1 125 ? 6.490 5.219 -2.192 1.00 66.94 125 THR A CA 1
ATOM 944 C C . THR A 1 125 ? 4.980 5.446 -2.166 1.00 66.94 125 THR A C 1
ATOM 946 O O . THR A 1 125 ? 4.313 5.256 -3.187 1.00 66.94 125 THR A O 1
ATOM 949 N N . LEU A 1 126 ? 4.464 5.871 -1.009 1.00 65.44 126 LEU A N 1
ATOM 950 C CA . LEU A 1 126 ? 3.075 6.299 -0.805 1.00 65.44 126 LEU A CA 1
ATOM 951 C C . LEU A 1 126 ? 2.925 7.816 -0.937 1.00 65.44 126 LEU A C 1
ATOM 953 O O . LEU A 1 126 ? 3.812 8.537 -0.429 1.00 65.44 126 LEU A O 1
#

Secondary structure (DSSP, 8-state):
-------------------------SS---HHHHHHHHHHHHHHHHTT--S---HHHHHHHHHHHHHHHHHHTTT-HHHHHHHHT-TTS-S---HHHHHHHHHHTT--S-HHHHHGGGSS------